Protein AF-A0A9D9PUB4-F1 (afdb_monomer)

Foldseek 3Di:
DVVVVCVVVVHDDDDQDDDDDQWDWHDDDNDIDIDGVVVVVCCVVCVVVVVPD

pLDDT: mean 92.47, std 6.99, range [60.31, 98.06]

Solvent-accessible surface area (backbone atoms only — not comparable to full-atom values): 3543 Å² total; per-residue (Å²): 121,65,61,57,54,28,55,78,70,75,43,92,73,79,91,88,79,85,87,72,86,64,52,50,73,50,75,57,98,95,45,76,49,77,43,49,44,66,60,55,51,50,50,65,74,43,48,62,61,68,73,76,107

Mean predicted aligned error: 5.2 Å

Radius of gyration: 17.01 Å; Cα contacts (8 Å, |Δi|>4): 28; chains: 1; bounding box: 43×33×30 Å

Structure (mmCIF, N/CA/C/O backbone):
data_AF-A0A9D9PUB4-F1
#
_entry.id   AF-A0A9D9PUB4-F1
#
loop_
_atom_site.group_PDB
_atom_site.id
_atom_site.type_symbol
_atom_site.label_atom_id
_atom_site.label_alt_id
_atom_site.label_comp_id
_atom_site.label_asym_id
_atom_site.label_entity_id
_atom_site.label_seq_id
_atom_site.pdbx_PDB_ins_code
_atom_site.Cartn_x
_atom_site.Cartn_y
_atom_site.Cartn_z
_atom_site.occupancy
_atom_site.B_iso_or_equiv
_atom_site.auth_seq_id
_atom_site.auth_comp_id
_atom_site.auth_asym_id
_atom_site.auth_atom_id
_atom_site.pdbx_PDB_model_num
ATOM 1 N N . ARG A 1 1 ? -21.271 2.693 6.094 1.00 77.38 1 ARG A N 1
ATOM 2 C CA . ARG A 1 1 ? -21.973 1.377 6.033 1.00 77.38 1 ARG A CA 1
ATOM 3 C C . ARG A 1 1 ? -21.138 0.264 6.676 1.00 77.38 1 ARG A C 1
ATOM 5 O O . ARG A 1 1 ? -21.734 -0.606 7.280 1.00 77.38 1 ARG A O 1
ATOM 12 N N . VAL A 1 2 ? -19.796 0.319 6.621 1.00 89.25 2 VAL A N 1
ATOM 13 C CA . VAL A 1 2 ? -18.904 -0.563 7.408 1.00 89.25 2 VAL A CA 1
ATOM 14 C C . VAL A 1 2 ? -18.492 0.083 8.736 1.00 89.25 2 VAL A C 1
ATOM 16 O O . VAL A 1 2 ? -18.520 -0.598 9.753 1.00 89.25 2 VAL A O 1
ATOM 19 N N . GLU A 1 3 ? -18.205 1.394 8.776 1.00 92.19 3 GLU A N 1
ATOM 20 C CA . GLU A 1 3 ? -17.830 2.054 10.042 1.00 92.19 3 GLU A CA 1
ATOM 21 C C . GLU A 1 3 ? -18.970 2.039 11.067 1.00 92.19 3 GLU A C 1
ATOM 23 O O . GLU A 1 3 ? -18.728 1.902 12.260 1.00 92.19 3 GLU A O 1
ATOM 28 N N . GLN A 1 4 ? -20.217 2.131 10.595 1.00 91.56 4 GLN A N 1
ATOM 29 C CA . GLN A 1 4 ? -21.401 2.034 11.449 1.00 91.56 4 GLN A CA 1
ATOM 30 C C . GLN A 1 4 ? -21.496 0.657 12.121 1.00 91.56 4 GLN A C 1
ATOM 32 O O . GLN A 1 4 ? -21.632 0.592 13.336 1.00 91.56 4 GLN A O 1
ATOM 37 N N . ILE A 1 5 ? -21.353 -0.426 11.348 1.00 95.50 5 ILE A N 1
ATOM 38 C CA . ILE A 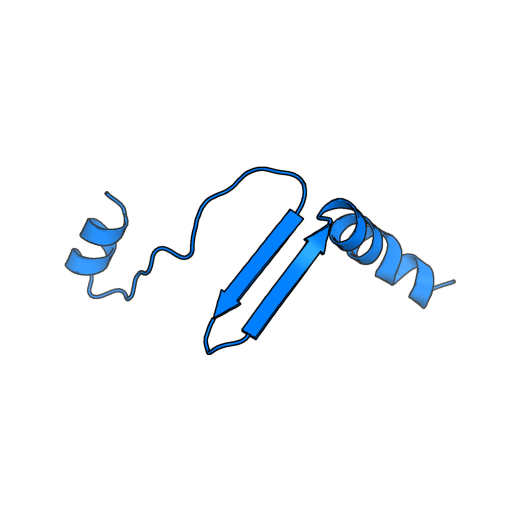1 5 ? -21.369 -1.800 11.873 1.00 95.50 5 ILE A CA 1
ATOM 39 C C . ILE A 1 5 ? -20.220 -1.989 12.871 1.00 95.50 5 ILE A C 1
ATOM 41 O O . ILE A 1 5 ? -20.412 -2.538 13.950 1.00 95.50 5 ILE A O 1
ATOM 45 N N . ALA A 1 6 ? -19.0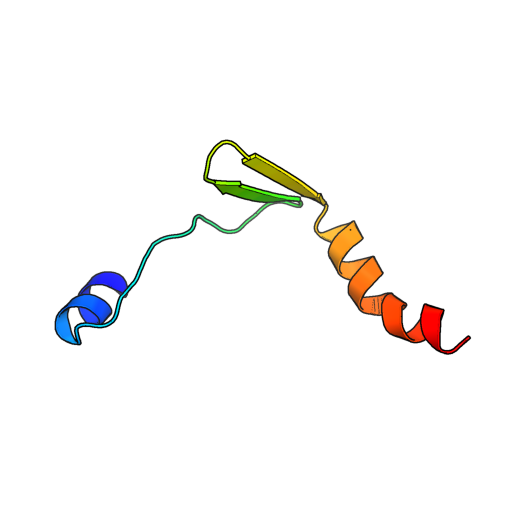22 -1.491 12.553 1.00 94.12 6 ALA A N 1
ATOM 46 C CA . ALA A 1 6 ? -17.894 -1.552 13.478 1.00 94.12 6 ALA A CA 1
ATOM 47 C C . ALA A 1 6 ? -18.197 -0.819 14.800 1.00 94.12 6 ALA A C 1
ATOM 49 O O . ALA A 1 6 ? -17.900 -1.349 15.868 1.00 94.12 6 ALA A O 1
ATOM 50 N N . GLY A 1 7 ? -18.858 0.342 14.737 1.00 94.81 7 GLY A N 1
ATOM 51 C CA . GLY A 1 7 ? -19.319 1.084 15.911 1.00 94.81 7 GLY A CA 1
ATOM 52 C C . GLY A 1 7 ? -20.346 0.322 16.751 1.00 94.81 7 GLY A C 1
ATOM 53 O O . GLY A 1 7 ? -20.203 0.262 17.969 1.00 94.81 7 GLY A O 1
ATOM 54 N N . GLU A 1 8 ? -21.328 -0.319 16.111 1.00 96.75 8 GLU A N 1
ATOM 55 C CA . GLU A 1 8 ? -22.337 -1.162 16.778 1.00 96.75 8 GLU A CA 1
ATOM 56 C C . GLU A 1 8 ? -21.700 -2.327 17.558 1.00 96.75 8 GLU A C 1
ATOM 58 O O . GLU A 1 8 ? -22.212 -2.730 18.601 1.00 96.75 8 GLU A O 1
ATOM 63 N N . HIS A 1 9 ? -20.549 -2.826 17.099 1.00 96.75 9 HIS A N 1
ATOM 64 C CA . HIS A 1 9 ? -19.803 -3.911 17.740 1.00 96.75 9 HIS A CA 1
ATOM 65 C C . HIS A 1 9 ? -18.618 -3.447 18.606 1.00 96.75 9 HIS A C 1
ATOM 67 O O . HIS A 1 9 ? -17.862 -4.285 19.098 1.00 96.75 9 HIS A O 1
ATOM 73 N N . GLY A 1 10 ? -18.422 -2.138 18.796 1.00 95.94 10 GLY A N 1
ATOM 74 C CA . GLY A 1 10 ? -17.294 -1.604 19.570 1.00 95.94 10 GLY A CA 1
ATOM 75 C C . GLY A 1 10 ? -15.917 -1.899 18.957 1.00 95.94 10 GLY A C 1
ATOM 76 O O . GLY A 1 10 ? -14.910 -1.897 19.664 1.00 95.94 10 GLY A O 1
ATOM 77 N N . VAL A 1 11 ? -15.856 -2.164 17.651 1.00 97.31 11 VAL A N 1
ATOM 78 C CA . VAL A 1 11 ? -14.618 -2.454 16.923 1.00 97.31 11 VAL A CA 1
ATOM 79 C C . VAL A 1 11 ? -14.025 -1.148 16.385 1.00 97.31 11 VAL A C 1
ATOM 81 O O . VAL A 1 11 ? -14.698 -0.432 15.638 1.00 97.31 11 VAL A O 1
ATOM 84 N N . PRO A 1 12 ? -12.755 -0.822 16.695 1.00 94.62 12 PRO A N 1
ATOM 85 C CA . PRO A 1 12 ? -12.093 0.343 16.122 1.00 94.62 12 PRO A CA 1
ATOM 86 C C . PRO A 1 12 ? -12.012 0.249 14.594 1.00 94.62 12 PRO A C 1
ATOM 88 O O . PRO A 1 12 ? -11.482 -0.715 14.043 1.00 94.62 12 PRO A O 1
ATOM 91 N N . CYS A 1 13 ? -12.501 1.275 13.901 1.00 94.94 13 CYS A N 1
ATOM 92 C CA . CYS A 1 13 ? -12.478 1.350 12.445 1.00 94.94 13 CYS A CA 1
ATOM 93 C C . CYS A 1 13 ? -12.096 2.762 11.997 1.00 94.94 13 CYS A C 1
ATOM 95 O O . CYS A 1 13 ? -12.549 3.751 12.575 1.00 94.94 13 CYS A O 1
ATOM 97 N N . ARG A 1 14 ? -11.252 2.865 10.965 1.00 92.56 14 ARG A N 1
ATOM 98 C CA . ARG A 1 14 ? -10.791 4.145 10.423 1.00 92.56 14 ARG A CA 1
ATOM 99 C C . ARG A 1 14 ? -10.660 4.077 8.909 1.00 92.56 14 ARG A C 1
ATOM 101 O O . ARG A 1 14 ? -10.083 3.133 8.374 1.00 92.56 14 ARG A O 1
ATOM 108 N N . ARG A 1 15 ? -11.115 5.128 8.225 1.00 92.38 15 ARG A N 1
ATOM 109 C CA . ARG A 1 15 ? -10.844 5.324 6.799 1.00 92.38 15 ARG A CA 1
ATOM 110 C 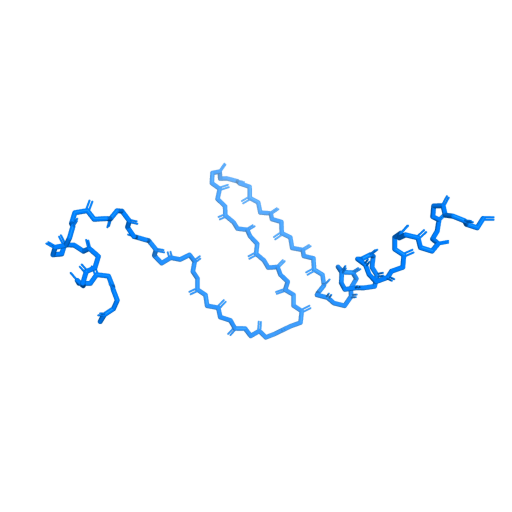C . ARG A 1 15 ? -9.394 5.769 6.605 1.00 92.38 15 ARG A C 1
ATOM 112 O O . ARG A 1 15 ? -8.994 6.807 7.127 1.00 92.38 15 ARG A O 1
ATOM 119 N N . LEU A 1 16 ? -8.623 4.974 5.863 1.00 93.06 16 LEU A N 1
ATOM 120 C CA . LEU A 1 16 ? -7.208 5.247 5.582 1.00 93.06 16 LEU A CA 1
ATOM 121 C C . LEU A 1 16 ? -6.995 6.049 4.293 1.00 93.06 16 LEU A C 1
ATOM 123 O O . LEU A 1 16 ? -5.993 6.740 4.172 1.00 93.06 16 LEU A O 1
ATOM 127 N N . GLY A 1 17 ? -7.936 5.981 3.350 1.00 94.06 17 GLY A N 1
ATOM 128 C CA . GLY A 1 17 ? -7.823 6.671 2.071 1.00 94.06 17 GLY A CA 1
ATOM 129 C C . GLY A 1 17 ? -8.735 6.069 1.012 1.00 94.06 17 GLY A C 1
ATOM 130 O O . GLY A 1 17 ? -9.856 5.641 1.307 1.00 94.06 17 GLY A O 1
ATOM 131 N N . GLU A 1 18 ? -8.237 6.048 -0.215 1.00 96.00 18 GLU A N 1
ATOM 132 C CA . GLU A 1 18 ? -8.920 5.565 -1.410 1.00 96.00 18 GLU A CA 1
ATOM 133 C C . GLU A 1 18 ? -7.970 4.755 -2.297 1.00 96.00 18 GLU A C 1
ATOM 135 O O . GLU A 1 18 ? -6.770 4.688 -2.039 1.00 96.00 18 GLU A O 1
ATOM 140 N N . VAL A 1 19 ? -8.529 4.092 -3.308 1.00 96.44 19 VAL A N 1
ATOM 141 C CA . VAL A 1 19 ? -7.793 3.230 -4.239 1.00 96.44 19 VAL A CA 1
ATOM 142 C C . VAL A 1 19 ? -7.778 3.842 -5.635 1.00 96.44 19 VAL A C 1
ATOM 144 O O . VAL A 1 19 ? -8.742 4.494 -6.034 1.00 96.44 19 VAL A O 1
ATOM 147 N N . GLY A 1 20 ? -6.711 3.579 -6.389 1.00 95.19 20 GLY A N 1
ATOM 148 C CA . GLY A 1 20 ? -6.549 4.017 -7.775 1.00 95.19 20 GLY A CA 1
ATOM 149 C C . GLY A 1 20 ? -5.142 4.537 -8.067 1.00 95.19 20 GLY A C 1
ATOM 150 O O . GLY A 1 20 ? -4.356 4.772 -7.152 1.00 95.19 20 GLY A O 1
ATOM 151 N N . GLY A 1 21 ? -4.844 4.723 -9.355 1.00 96.25 21 GLY A N 1
ATOM 152 C CA . GLY A 1 21 ? -3.551 5.219 -9.833 1.00 96.25 21 GLY A CA 1
ATOM 153 C C . GLY A 1 21 ? -2.413 4.194 -9.769 1.00 96.25 21 GLY A C 1
ATOM 154 O O . GLY A 1 21 ? -2.607 3.037 -9.403 1.00 96.25 21 GLY A O 1
ATOM 155 N N . ASP A 1 22 ? -1.211 4.658 -10.118 1.00 97.75 22 ASP A N 1
ATOM 156 C CA . ASP A 1 22 ? -0.013 3.815 -10.270 1.00 97.75 22 ASP A CA 1
ATOM 157 C C . ASP A 1 22 ? 1.012 4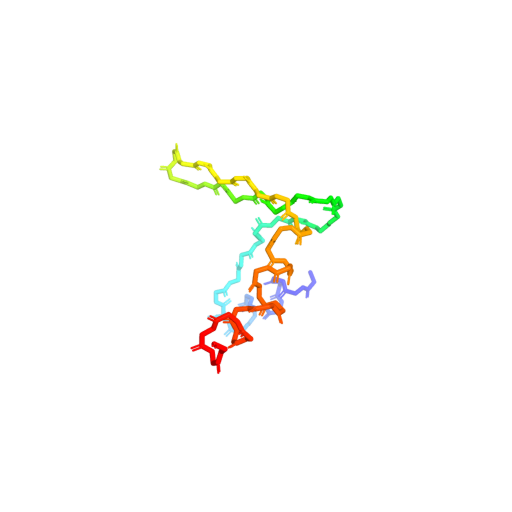.006 -9.139 1.00 97.75 22 ASP A C 1
ATOM 159 O O . ASP A 1 22 ? 2.135 3.499 -9.200 1.00 97.75 22 ASP A O 1
ATOM 163 N N . VAL A 1 23 ? 0.640 4.746 -8.092 1.00 97.75 23 VAL A N 1
ATOM 164 C CA . VAL A 1 23 ? 1.511 5.128 -6.975 1.00 97.75 23 VAL A CA 1
ATOM 165 C C . VAL A 1 23 ? 0.845 4.774 -5.650 1.00 97.75 23 VAL A C 1
ATOM 167 O O . VAL A 1 23 ? -0.291 5.160 -5.391 1.00 97.75 23 VAL A O 1
ATOM 170 N N . LEU A 1 24 ? 1.583 4.085 -4.779 1.00 97.31 24 LEU A N 1
ATOM 171 C CA . LEU A 1 24 ? 1.236 3.942 -3.373 1.00 97.31 24 LEU A CA 1
ATOM 172 C C . LEU A 1 24 ? 1.735 5.176 -2.620 1.00 97.31 24 LEU A C 1
ATOM 174 O O . LEU A 1 24 ? 2.942 5.360 -2.460 1.00 97.31 24 LEU A O 1
ATOM 178 N N . ALA A 1 25 ? 0.801 5.992 -2.137 1.00 97.00 25 ALA A N 1
ATOM 179 C CA .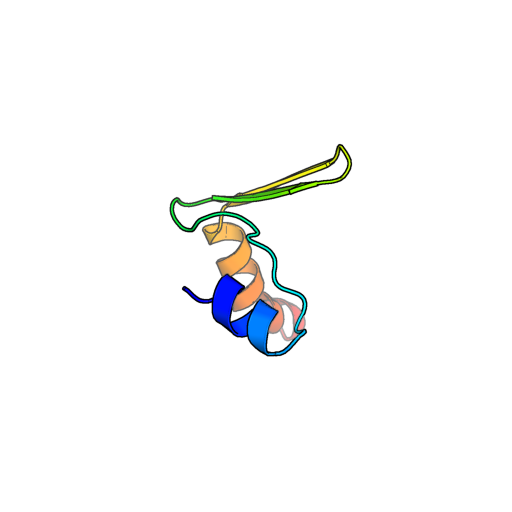 ALA A 1 25 ? 1.086 7.145 -1.296 1.00 97.00 25 ALA A CA 1
ATOM 180 C C . ALA A 1 25 ? 0.622 6.883 0.143 1.00 97.00 25 ALA A C 1
ATOM 182 O O . ALA A 1 25 ? -0.532 6.530 0.382 1.00 97.00 25 ALA A O 1
ATOM 183 N N . ILE A 1 26 ? 1.522 7.069 1.107 1.00 96.44 26 ILE A N 1
ATOM 184 C CA . ILE A 1 26 ? 1.242 6.959 2.540 1.00 96.44 26 ILE A CA 1
ATOM 185 C C . ILE A 1 26 ? 1.661 8.270 3.194 1.00 96.44 26 ILE A C 1
ATOM 187 O O . ILE A 1 26 ? 2.795 8.716 3.030 1.00 96.44 26 ILE A O 1
ATOM 191 N N . SER A 1 27 ? 0.763 8.883 3.958 1.00 95.81 27 SER A N 1
ATOM 192 C CA . SER A 1 27 ? 1.039 10.112 4.697 1.00 95.81 27 SER A CA 1
ATOM 193 C C . SER A 1 27 ? 0.571 9.999 6.146 1.00 95.81 27 SER A C 1
ATOM 195 O O . SER A 1 27 ? -0.450 9.380 6.449 1.00 95.81 27 SER A O 1
ATOM 197 N N . GLY A 1 28 ? 1.343 10.578 7.064 1.00 94.00 28 GLY A N 1
ATOM 198 C CA . GLY A 1 28 ? 1.022 10.573 8.488 1.00 94.00 28 GLY A CA 1
ATOM 199 C C . GLY A 1 28 ? 2.146 11.148 9.342 1.00 94.00 28 GLY A C 1
ATOM 200 O O . GLY A 1 28 ? 3.317 11.024 9.001 1.00 94.00 28 GLY A O 1
ATOM 201 N N . ASN A 1 29 ? 1.786 11.778 10.464 1.00 90.88 29 ASN A N 1
ATOM 202 C CA . ASN A 1 29 ? 2.722 12.292 11.476 1.00 90.88 29 ASN A CA 1
ATOM 203 C C . ASN A 1 29 ? 3.863 13.167 10.911 1.00 90.88 29 ASN A C 1
ATOM 205 O O . ASN A 1 29 ? 5.003 13.064 11.352 1.00 90.88 29 ASN A O 1
ATOM 209 N N . GLY A 1 30 ? 3.562 14.011 9.918 1.00 93.75 30 GLY A N 1
ATOM 210 C CA . GLY A 1 30 ? 4.546 14.892 9.271 1.00 93.75 30 GLY A CA 1
ATOM 211 C C . GLY A 1 30 ? 5.438 14.210 8.227 1.00 93.75 30 GLY A C 1
ATOM 212 O O . GLY A 1 30 ? 6.233 14.885 7.581 1.00 93.75 30 GLY A O 1
ATOM 213 N N . CYS A 1 31 ? 5.279 12.905 8.012 1.00 93.31 31 CYS A N 1
ATOM 214 C CA . CYS A 1 31 ? 6.004 12.144 7.004 1.00 93.31 31 CYS A CA 1
ATOM 215 C C . CYS A 1 31 ? 5.103 11.803 5.814 1.00 93.31 31 CYS A C 1
ATOM 217 O O . CYS A 1 31 ? 3.889 11.615 5.947 1.00 93.31 31 CYS A O 1
ATOM 219 N N . SER A 1 32 ? 5.725 11.674 4.644 1.00 95.12 32 SER A N 1
ATOM 220 C CA . SER A 1 32 ? 5.084 11.126 3.453 1.00 95.12 32 SER A CA 1
ATOM 221 C C . SER A 1 32 ? 6.034 10.177 2.730 1.00 95.12 32 SER A C 1
ATOM 223 O O . SER A 1 32 ? 7.236 10.425 2.653 1.00 95.12 32 SER A O 1
ATOM 225 N N . LEU A 1 33 ? 5.483 9.074 2.237 1.00 95.62 33 LEU A N 1
ATOM 226 C CA . LEU A 1 33 ? 6.148 8.092 1.396 1.00 95.62 33 LEU A CA 1
ATOM 227 C C . LEU A 1 33 ? 5.327 7.946 0.119 1.00 95.62 33 LEU A C 1
ATOM 229 O O . LEU A 1 33 ? 4.103 7.836 0.174 1.00 95.62 33 LEU A O 1
ATOM 233 N N . SER A 1 34 ? 6.006 7.920 -1.020 1.00 96.88 34 SER A N 1
ATOM 234 C CA . SER A 1 34 ? 5.386 7.732 -2.324 1.00 96.88 34 SER A CA 1
ATOM 235 C C . SER A 1 34 ? 6.252 6.795 -3.151 1.00 96.88 34 SER A C 1
ATOM 237 O O . SER A 1 34 ? 7.450 7.037 -3.300 1.00 96.88 34 SER A O 1
ATOM 239 N N . LEU A 1 35 ? 5.666 5.703 -3.638 1.00 97.56 35 LEU A N 1
ATOM 240 C CA . LEU A 1 35 ? 6.370 4.673 -4.399 1.00 97.56 35 LEU A CA 1
ATOM 241 C C . LEU A 1 35 ? 5.500 4.178 -5.560 1.00 97.56 35 LEU A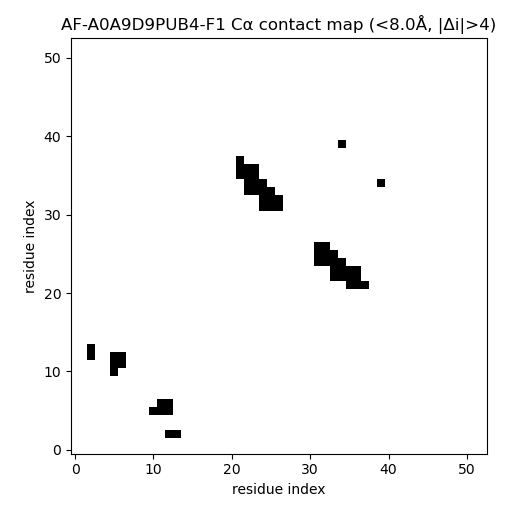 C 1
ATOM 243 O O . LEU A 1 35 ? 4.320 3.894 -5.346 1.00 97.56 35 LEU A O 1
ATOM 247 N N . PRO A 1 36 ? 6.051 4.002 -6.774 1.00 98.06 36 PRO A N 1
ATOM 248 C CA . PRO A 1 36 ? 5.317 3.374 -7.865 1.00 98.06 36 PRO A CA 1
ATOM 249 C C . PRO A 1 36 ? 4.905 1.942 -7.506 1.00 98.06 36 PRO A C 1
ATOM 2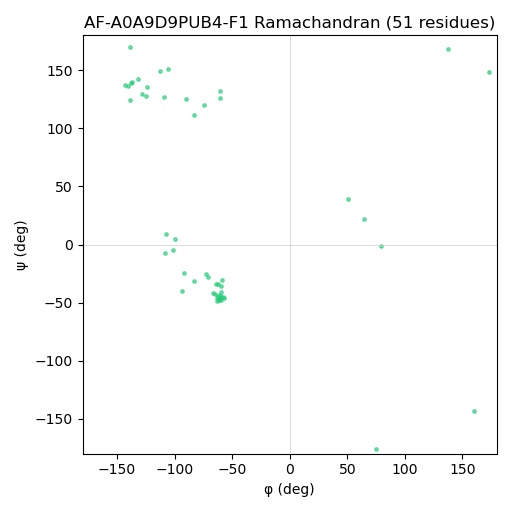51 O O . PRO A 1 36 ? 5.729 1.128 -7.077 1.00 98.06 36 PRO A O 1
ATOM 254 N N . VAL A 1 37 ? 3.638 1.602 -7.740 1.00 97.56 37 VAL A N 1
ATOM 255 C CA . VAL A 1 37 ? 3.091 0.258 -7.485 1.00 97.56 37 VAL A CA 1
ATOM 256 C C . VAL A 1 37 ? 3.835 -0.796 -8.307 1.00 97.56 37 VAL A C 1
ATOM 258 O O . VAL A 1 37 ? 4.102 -1.890 -7.810 1.00 97.56 37 VAL A O 1
ATOM 261 N N . GLY A 1 38 ? 4.243 -0.455 -9.535 1.00 96.94 38 GLY A N 1
ATOM 262 C CA . GLY A 1 38 ? 5.041 -1.330 -10.397 1.00 96.94 38 GLY A CA 1
ATOM 263 C C . GLY A 1 38 ? 6.357 -1.773 -9.750 1.00 96.94 38 GLY A C 1
ATOM 264 O O . GLY A 1 38 ? 6.660 -2.964 -9.736 1.00 96.94 38 GLY A O 1
ATOM 265 N N . THR A 1 39 ? 7.091 -0.840 -9.137 1.00 95.50 39 THR A N 1
ATOM 266 C CA . THR A 1 39 ? 8.359 -1.121 -8.445 1.00 95.50 39 THR A CA 1
ATOM 267 C C . THR A 1 39 ? 8.153 -2.023 -7.230 1.00 95.50 39 THR A C 1
ATOM 269 O O . THR A 1 39 ? 8.914 -2.971 -7.022 1.00 95.50 39 THR A O 1
ATOM 272 N N . ILE A 1 40 ? 7.103 -1.768 -6.441 1.00 95.06 40 ILE A N 1
ATOM 273 C CA . ILE A 1 40 ? 6.752 -2.605 -5.284 1.00 95.06 40 ILE A CA 1
ATOM 274 C C . ILE A 1 40 ? 6.426 -4.028 -5.752 1.00 95.06 40 ILE A C 1
ATOM 276 O O . ILE A 1 40 ? 6.957 -4.999 -5.213 1.00 95.06 40 ILE A O 1
ATOM 280 N N . ARG A 1 41 ? 5.598 -4.154 -6.796 1.00 95.44 41 ARG A N 1
ATOM 281 C CA . ARG A 1 41 ? 5.215 -5.441 -7.383 1.00 95.44 41 ARG A CA 1
ATOM 282 C C . ARG A 1 41 ? 6.427 -6.215 -7.887 1.00 95.44 41 ARG A C 1
ATOM 284 O O . ARG A 1 41 ? 6.526 -7.409 -7.615 1.00 95.44 41 ARG A O 1
ATOM 291 N N . GLU A 1 42 ? 7.322 -5.573 -8.629 1.00 95.25 42 GLU A N 1
ATOM 292 C CA . GLU A 1 42 ? 8.531 -6.215 -9.153 1.00 95.25 42 GLU A CA 1
ATOM 293 C C . GLU A 1 42 ? 9.426 -6.710 -8.016 1.00 95.25 42 GLU A C 1
ATOM 295 O O . GLU A 1 42 ? 9.849 -7.868 -8.015 1.00 95.25 42 GLU A O 1
ATOM 300 N N . THR A 1 43 ? 9.658 -5.859 -7.016 1.00 93.31 43 THR A N 1
ATOM 301 C CA . THR A 1 43 ? 10.477 -6.191 -5.844 1.00 93.31 43 THR A CA 1
ATOM 302 C C . THR A 1 43 ? 9.903 -7.387 -5.093 1.00 93.31 43 THR A C 1
ATOM 304 O O . THR A 1 43 ? 10.633 -8.323 -4.780 1.00 93.31 43 THR A O 1
ATOM 307 N N . TRP A 1 44 ? 8.587 -7.407 -4.870 1.00 93.12 44 TRP A N 1
ATOM 308 C CA . TRP A 1 44 ? 7.909 -8.542 -4.245 1.00 93.12 44 TRP A CA 1
ATOM 309 C C . TRP A 1 44 ? 8.024 -9.817 -5.088 1.00 93.12 44 TRP A C 1
ATOM 311 O O . TRP A 1 44 ? 8.359 -10.881 -4.575 1.00 93.12 44 TRP A O 1
ATOM 321 N N . SER A 1 45 ? 7.790 -9.704 -6.398 1.00 94.50 45 SER A N 1
ATOM 322 C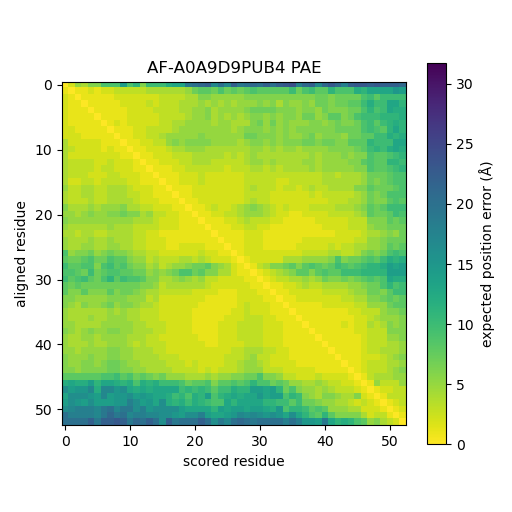 CA . SER A 1 45 ? 7.742 -10.855 -7.311 1.00 94.50 45 SER A CA 1
ATOM 323 C C . SER A 1 45 ? 9.114 -11.480 -7.561 1.00 94.50 45 SER A C 1
ATOM 325 O O . SER A 1 45 ? 9.200 -12.666 -7.859 1.00 94.50 45 SER A O 1
ATOM 327 N N . THR A 1 46 ? 10.186 -10.693 -7.465 1.00 93.31 46 THR A N 1
ATOM 328 C CA . THR A 1 46 ? 11.555 -11.133 -7.780 1.00 93.31 46 THR A CA 1
ATOM 329 C C . THR A 1 46 ? 12.442 -11.287 -6.548 1.00 93.31 46 THR A C 1
ATOM 331 O O . THR A 1 46 ? 13.551 -11.801 -6.667 1.00 93.31 46 THR A O 1
ATOM 334 N N . GLY A 1 47 ? 11.970 -10.886 -5.362 1.00 87.50 47 GLY A N 1
ATOM 335 C CA . GLY A 1 47 ? 12.764 -10.877 -4.131 1.00 87.50 47 GLY A CA 1
ATOM 336 C C . GLY A 1 47 ? 13.323 -12.249 -3.754 1.00 87.50 47 GLY A C 1
ATOM 337 O O . GLY A 1 47 ? 14.513 -12.365 -3.473 1.00 87.50 47 GLY A O 1
ATOM 338 N N . LEU A 1 48 ? 12.500 -13.301 -3.821 1.00 79.75 48 LEU A N 1
AT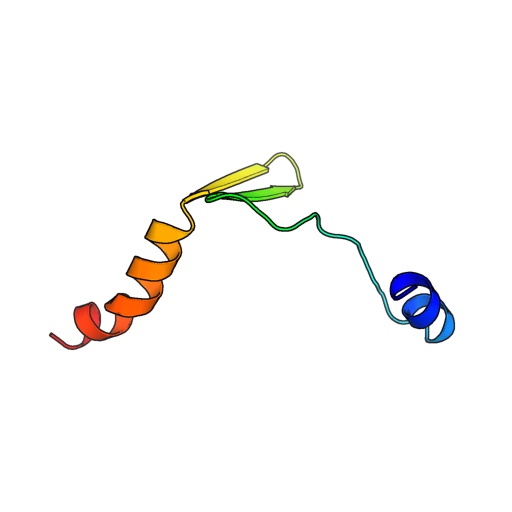OM 339 C CA . LEU A 1 48 ? 12.957 -14.674 -3.566 1.00 79.75 48 LEU A CA 1
ATOM 340 C C . LEU A 1 48 ? 13.931 -15.166 -4.641 1.00 79.75 48 LEU A C 1
ATOM 342 O O . LEU A 1 48 ? 14.954 -15.757 -4.310 1.00 79.75 48 LEU A O 1
ATOM 346 N N . SER A 1 49 ? 13.659 -14.879 -5.915 1.00 83.06 49 SER A N 1
ATOM 347 C CA . SER A 1 49 ? 14.540 -15.268 -7.022 1.00 83.06 49 SER A CA 1
ATOM 348 C C . SER A 1 49 ? 15.923 -14.621 -6.925 1.00 83.06 49 SER A C 1
ATOM 350 O O . SER A 1 49 ? 16.908 -15.248 -7.285 1.00 83.06 49 SER A O 1
ATOM 352 N N . ARG A 1 50 ? 16.010 -13.385 -6.412 1.00 78.75 50 ARG A N 1
ATOM 353 C CA . ARG A 1 50 ? 17.285 -12.693 -6.154 1.00 78.75 50 ARG A CA 1
ATOM 354 C C . ARG A 1 50 ? 18.049 -13.251 -4.950 1.00 78.75 50 ARG A C 1
ATOM 356 O O . ARG A 1 50 ? 19.255 -13.069 -4.890 1.00 78.75 50 ARG A O 1
ATOM 363 N N . LEU A 1 51 ? 17.360 -13.863 -3.985 1.00 77.00 51 LEU A N 1
ATOM 364 C CA . LEU A 1 51 ? 17.978 -14.444 -2.785 1.00 77.00 51 LEU A CA 1
ATOM 365 C C . LEU A 1 51 ? 18.529 -15.857 -3.039 1.00 77.00 51 LEU A C 1
ATOM 367 O O . LEU A 1 51 ? 19.475 -16.272 -2.378 1.00 77.00 51 LEU A O 1
ATOM 371 N N . LEU A 1 52 ? 17.890 -16.608 -3.939 1.00 80.31 52 LEU A N 1
ATOM 372 C CA . LEU A 1 52 ? 18.164 -18.030 -4.175 1.00 80.31 52 LEU A CA 1
ATOM 373 C C . LEU A 1 52 ? 19.019 -18.314 -5.423 1.00 80.31 52 LEU A C 1
ATOM 375 O O . LEU A 1 52 ? 19.330 -19.480 -5.668 1.00 80.31 52 LEU A O 1
ATOM 379 N N . GLY A 1 53 ? 19.343 -17.292 -6.219 1.00 60.31 53 GLY A N 1
ATOM 380 C CA . GLY A 1 53 ? 20.262 -17.376 -7.364 1.00 60.31 53 GLY A CA 1
ATOM 381 C C . GLY A 1 53 ? 21.673 -16.954 -6.990 1.00 60.31 53 GLY A C 1
ATOM 382 O O . GLY A 1 53 ? 22.609 -17.510 -7.601 1.00 60.31 53 GLY A O 1
#

Secondary structure (DSSP, 8-state):
-HHHHHHHTT----------SSEEEEEETTEEEEEEHHHHHHHHHHHHHHHH-

Nearest PDB structures (foldseek):
  7aoi-assembly1_XJ  TM=2.465E-01  e=9.551E+00  Trypanosoma brucei

Sequence (53 aa):
RVEQIAGEHGVPCRRLGEVGGDVLAISGNGCSLSLPVGTIRETWSTGLSRLLG